Protein AF-A0ABD0R2V0-F1 (afdb_monomer)

Mean predicted aligned error: 8.17 Å

Solvent-accessible surface area (backbone atoms only — not comparable to full-atom values): 4823 Å² total; per-residue (Å²): 132,85,79,82,61,62,85,69,47,92,54,98,59,67,57,70,101,64,91,85,85,87,87,86,76,92,78,77,53,89,87,42,86,58,32,62,59,53,53,51,50,52,59,48,40,56,35,81,63,83,76,71,90,75,70,92,87,73,41,76,83,13,55,38,23,54,74,71,61,96

Sequence (70 aa):
MVKDMSDVSLGPTPIPELTHIMIGLESCSFLEDDFIPFAVLNMMMGGGGSFSAGGPGKGMFTRLYLNVLN

pLDDT: mean 83.41, std 14.39, range [40.78, 97.88]

Radius of gyration: 15.66 Å; Cα contacts (8 Å, |Δi|>4): 43; chains: 1; bounding box: 31×20×42 Å

InterPro domains:
  IPR011249 Metalloenzyme, LuxS/M16 peptidase-like [SSF63411] (12-68)

Foldseek 3Di:
DPPDCQPVDPDPDTDPPDDDDDDDDDDDDPPDPCNVVVVVVCLQQQADDLDDDDDPPNCCVHPCNVPPSD

Secondary structure (DSSP, 8-state):
-----TT---SSSPPPSS-----------TTSTTHHHHHHHHHHH----SS--S-TTSSTTSHHIIIII-

Organism: Cirrhinus mrigala (NCBI:txid683832)

Structure (mmCIF, N/CA/C/O backbone):
data_AF-A0ABD0R2V0-F1
#
_entry.id   AF-A0ABD0R2V0-F1
#
loop_
_atom_site.group_PDB
_atom_site.id
_atom_site.type_symbol
_atom_site.label_atom_id
_atom_site.label_alt_id
_atom_site.label_comp_id
_atom_site.label_asym_id
_atom_site.label_entity_id
_atom_site.label_seq_id
_atom_site.pdbx_PDB_ins_code
_atom_site.Cartn_x
_atom_site.Cartn_y
_atom_site.Cartn_z
_atom_site.occupancy
_a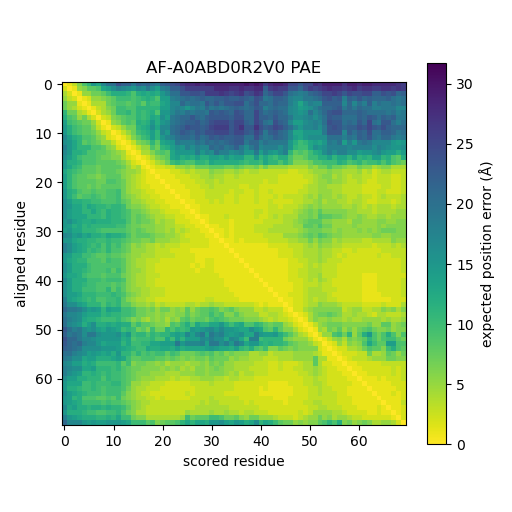tom_site.B_iso_or_equiv
_atom_site.auth_seq_id
_atom_site.auth_comp_id
_atom_site.auth_asym_id
_atom_site.auth_atom_id
_atom_site.pdbx_PDB_model_num
ATOM 1 N N . MET A 1 1 ? -15.875 -10.030 -25.334 1.00 40.78 1 MET A N 1
ATOM 2 C CA . MET A 1 1 ? -15.393 -8.695 -25.742 1.00 40.78 1 MET A CA 1
ATOM 3 C C . MET A 1 1 ? -14.322 -8.308 -24.736 1.00 40.78 1 MET A C 1
ATOM 5 O O . MET A 1 1 ? -14.661 -8.066 -23.586 1.00 40.78 1 MET A O 1
ATOM 9 N N . VAL A 1 2 ? -13.043 -8.431 -25.101 1.00 53.19 2 VAL A N 1
ATOM 10 C CA . VAL A 1 2 ? -11.931 -8.072 -24.205 1.00 53.19 2 VAL A CA 1
ATOM 11 C C . VAL A 1 2 ? -11.962 -6.556 -24.071 1.00 53.19 2 VAL A C 1
ATOM 13 O O . VAL A 1 2 ? -11.887 -5.852 -25.074 1.00 53.19 2 VAL A O 1
ATOM 16 N N . LYS A 1 3 ? -12.208 -6.060 -22.858 1.00 65.69 3 LYS A N 1
ATOM 17 C CA . LYS A 1 3 ? -12.226 -4.627 -22.585 1.00 65.69 3 LYS A CA 1
ATOM 18 C C . LYS A 1 3 ? -10.771 -4.175 -22.537 1.00 65.69 3 LYS A C 1
ATOM 20 O O . LYS A 1 3 ? -10.069 -4.522 -21.596 1.00 65.69 3 LYS A O 1
ATOM 25 N N . ASP A 1 4 ? -10.330 -3.489 -23.584 1.00 63.97 4 ASP A N 1
ATOM 26 C CA . ASP A 1 4 ? -9.008 -2.874 -23.632 1.00 63.97 4 ASP A CA 1
ATOM 27 C C . ASP A 1 4 ? -8.921 -1.809 -22.529 1.00 63.97 4 ASP A C 1
ATOM 29 O O . ASP A 1 4 ? -9.784 -0.933 -22.427 1.00 63.97 4 ASP A O 1
ATOM 33 N N . MET A 1 5 ? -7.940 -1.968 -21.640 1.00 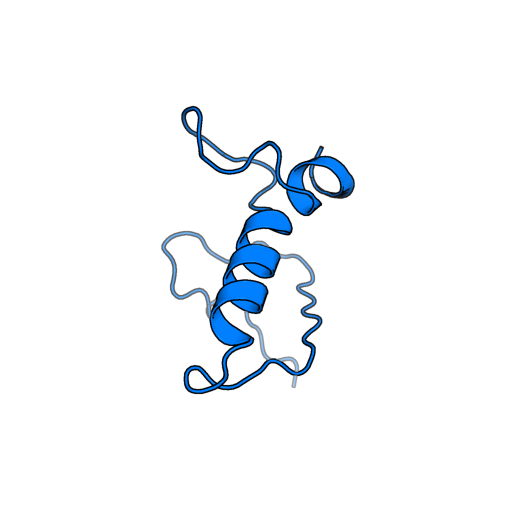63.12 5 MET A N 1
ATOM 34 C CA . MET A 1 5 ? -7.737 -1.112 -20.470 1.00 63.12 5 MET A CA 1
ATOM 35 C C . MET A 1 5 ? -6.519 -0.187 -20.614 1.00 63.12 5 MET A C 1
ATOM 37 O O . MET A 1 5 ? -6.211 0.549 -19.675 1.00 63.12 5 MET A O 1
ATOM 41 N N . SER A 1 6 ? -5.849 -0.203 -21.772 1.00 61.28 6 SER A N 1
ATOM 42 C CA . SER A 1 6 ? -4.658 0.613 -22.052 1.00 61.28 6 SER A CA 1
ATOM 43 C C . SER A 1 6 ? -4.907 2.123 -21.894 1.00 61.28 6 SER A C 1
ATOM 45 O O . SER A 1 6 ? -4.072 2.825 -21.324 1.00 61.28 6 SER A O 1
ATOM 47 N N . ASP A 1 7 ? -6.100 2.596 -22.269 1.00 60.12 7 ASP A N 1
ATOM 48 C CA . ASP A 1 7 ? -6.505 4.012 -22.210 1.00 60.12 7 ASP A CA 1
ATOM 49 C C . ASP A 1 7 ? -7.208 4.430 -20.900 1.00 60.12 7 ASP A C 1
ATOM 51 O O . ASP A 1 7 ? -7.687 5.556 -20.772 1.00 60.12 7 ASP A O 1
ATOM 55 N N . VAL A 1 8 ? -7.297 3.551 -19.893 1.00 66.94 8 VAL A N 1
ATOM 56 C CA . VAL A 1 8 ? -8.063 3.818 -18.650 1.00 66.94 8 VAL A CA 1
ATOM 57 C C . VAL A 1 8 ? -7.177 4.401 -17.536 1.00 66.94 8 VAL A C 1
ATOM 59 O O . VAL A 1 8 ? -7.624 4.586 -16.403 1.00 66.94 8 VAL A O 1
ATOM 62 N N . SER A 1 9 ? -5.910 4.709 -17.831 1.00 60.91 9 SER A N 1
ATOM 63 C CA . SER A 1 9 ? -5.012 5.337 -16.858 1.00 60.91 9 SER A CA 1
ATOM 64 C C . SER A 1 9 ? -5.459 6.769 -16.553 1.00 60.91 9 SER A C 1
ATOM 66 O O . SER A 1 9 ? -5.396 7.648 -17.406 1.00 60.91 9 SER A O 1
ATOM 68 N N . LEU A 1 10 ? -5.876 7.024 -15.310 1.00 59.72 10 LEU A N 1
ATOM 69 C CA . LEU A 1 10 ? -6.221 8.366 -14.816 1.00 59.72 10 LEU A CA 1
ATOM 70 C C . LEU A 1 10 ? -4.978 9.216 -14.470 1.00 59.72 10 LEU A C 1
ATOM 72 O O . LEU A 1 10 ? -5.114 10.363 -14.047 1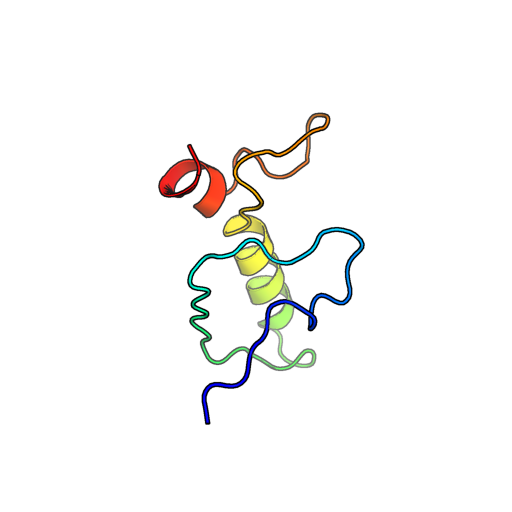.00 59.72 10 LEU A O 1
ATOM 76 N N . GLY A 1 11 ? -3.773 8.651 -14.603 1.00 63.09 11 GLY A N 1
ATOM 77 C CA . GLY A 1 11 ? -2.501 9.301 -14.285 1.00 63.09 11 GLY A CA 1
ATOM 78 C C . GLY A 1 11 ? -1.713 9.735 -15.529 1.00 63.09 11 GLY A C 1
ATOM 79 O O . GLY A 1 11 ? -1.988 9.273 -16.632 1.00 63.09 11 GLY A O 1
ATOM 80 N N . PRO A 1 12 ? -0.681 10.586 -15.366 1.00 59.53 12 PRO A N 1
ATOM 81 C CA . PRO A 1 12 ? 0.148 11.066 -16.478 1.00 59.53 12 PRO A CA 1
ATOM 82 C C . PRO A 1 12 ? 0.982 9.958 -17.141 1.00 59.53 12 PRO A C 1
ATOM 84 O O . PRO A 1 12 ? 1.500 10.151 -18.237 1.00 59.53 12 PRO A O 1
ATOM 87 N N . THR A 1 13 ? 1.138 8.808 -16.482 1.00 61.59 13 THR A N 1
ATOM 88 C CA . THR A 1 13 ? 1.832 7.639 -17.020 1.00 61.59 13 THR A CA 1
ATOM 89 C C . THR A 1 13 ? 0.808 6.609 -17.496 1.00 61.59 13 THR A C 1
ATOM 91 O O . THR A 1 13 ? 0.010 6.143 -16.672 1.00 61.59 13 THR A O 1
ATOM 94 N N . PRO A 1 14 ? 0.806 6.229 -18.786 1.00 63.75 14 PRO A N 1
ATOM 95 C CA . PRO A 1 14 ? -0.041 5.143 -19.256 1.00 63.75 14 PRO A CA 1
ATOM 96 C C . PRO A 1 14 ? 0.314 3.851 -18.518 1.00 63.75 14 PRO A C 1
ATOM 98 O O . PRO A 1 14 ? 1.462 3.637 -18.113 1.00 63.75 14 PRO A O 1
ATOM 101 N N . ILE A 1 15 ? -0.690 3.004 -18.311 1.00 67.31 15 ILE A N 1
ATOM 102 C CA . ILE A 1 15 ? -0.474 1.689 -17.718 1.00 67.31 15 ILE A CA 1
ATOM 103 C C . ILE A 1 15 ? 0.386 0.890 -18.713 1.00 67.31 15 ILE A C 1
ATOM 105 O O . ILE A 1 15 ? 0.003 0.791 -19.879 1.00 67.31 15 ILE A O 1
ATOM 109 N N . PRO A 1 16 ? 1.548 0.346 -18.304 1.00 69.75 16 PRO A N 1
ATOM 110 C CA . PRO A 1 16 ? 2.373 -0.443 -19.209 1.00 69.75 16 PRO A CA 1
ATOM 111 C C . PRO A 1 16 ? 1.600 -1.678 -19.682 1.00 69.75 16 PRO A C 1
ATOM 113 O O . PRO A 1 16 ? 0.768 -2.211 -18.939 1.00 69.75 16 PRO A O 1
ATOM 116 N N . GLU A 1 17 ? 1.901 -2.137 -20.900 1.00 78.94 17 GLU A N 1
ATOM 117 C CA . GLU A 1 17 ? 1.310 -3.328 -21.525 1.00 78.94 17 GLU A CA 1
ATOM 118 C C . GLU A 1 17 ? 1.768 -4.609 -20.798 1.00 78.94 17 GLU A C 1
ATOM 120 O O . GLU A 1 17 ? 2.607 -5.379 -21.258 1.00 78.94 17 GLU A O 1
ATOM 125 N N . LEU A 1 18 ? 1.248 -4.790 -19.588 1.00 82.69 18 LEU A N 1
ATOM 126 C CA . LEU A 1 18 ? 1.519 -5.876 -18.658 1.00 82.69 18 LEU A CA 1
ATOM 127 C C . LEU A 1 18 ? 0.188 -6.438 -18.154 1.00 82.69 18 LEU A C 1
ATOM 129 O O . LEU A 1 18 ? -0.853 -5.785 -18.216 1.00 82.69 18 LEU A O 1
ATOM 133 N N . THR A 1 19 ? 0.220 -7.659 -17.622 1.00 85.88 19 THR A N 1
ATOM 134 C CA . THR A 1 19 ? -0.939 -8.212 -16.913 1.00 85.88 19 THR A CA 1
ATOM 135 C C . THR A 1 19 ? -0.997 -7.634 -15.503 1.00 85.88 19 THR A C 1
ATOM 137 O O . THR A 1 19 ? -0.028 -7.730 -14.753 1.00 85.88 19 THR A O 1
ATOM 140 N N . HIS A 1 20 ? -2.147 -7.073 -15.134 1.00 84.06 20 HIS A N 1
ATOM 141 C CA . HIS A 1 20 ? -2.382 -6.479 -13.818 1.00 84.06 20 HIS A CA 1
ATOM 142 C C . HIS A 1 20 ? -3.279 -7.396 -12.992 1.00 84.06 20 HIS A C 1
ATOM 144 O O . HIS A 1 20 ? -4.363 -7.772 -13.436 1.00 84.06 20 HIS A O 1
ATOM 150 N N . ILE A 1 21 ? -2.826 -7.764 -11.794 1.00 90.12 21 ILE A N 1
ATOM 151 C CA . ILE A 1 21 ? -3.561 -8.629 -10.864 1.00 90.12 21 ILE A CA 1
ATOM 152 C C . ILE A 1 21 ? -3.707 -7.885 -9.538 1.00 90.12 21 ILE A C 1
ATOM 154 O O . ILE A 1 21 ? -2.745 -7.303 -9.043 1.00 90.12 21 ILE A O 1
ATOM 158 N N . MET A 1 22 ? -4.904 -7.933 -8.954 1.00 91.50 22 MET A N 1
ATOM 159 C CA . MET A 1 22 ? -5.185 -7.393 -7.626 1.00 91.50 22 MET A CA 1
ATOM 160 C C . MET A 1 22 ? -5.784 -8.485 -6.745 1.00 91.50 22 MET A C 1
ATOM 162 O O . MET A 1 22 ? -6.701 -9.191 -7.160 1.00 91.50 22 MET A O 1
ATOM 166 N N . ILE A 1 23 ? -5.272 -8.597 -5.521 1.00 93.62 23 ILE A N 1
ATOM 167 C CA . ILE A 1 23 ? -5.808 -9.476 -4.482 1.00 93.62 23 ILE A CA 1
ATOM 168 C C . ILE A 1 23 ? -6.237 -8.579 -3.323 1.00 93.62 23 ILE A C 1
ATOM 170 O O . ILE A 1 23 ? -5.415 -7.850 -2.772 1.00 93.62 23 ILE A O 1
ATOM 174 N N . GLY A 1 24 ? -7.525 -8.614 -2.987 1.00 94.88 24 GLY A N 1
ATOM 175 C CA . GLY A 1 24 ? -8.109 -7.871 -1.872 1.00 94.88 24 GLY A CA 1
ATOM 176 C C . GLY A 1 24 ? -8.639 -8.814 -0.795 1.00 94.88 24 GLY A C 1
ATOM 177 O O . GLY A 1 24 ? -9.092 -9.915 -1.104 1.00 94.88 24 GLY A O 1
ATOM 178 N N . LEU A 1 25 ? -8.583 -8.366 0.458 1.00 95.69 25 LEU A N 1
ATOM 179 C CA . LEU A 1 25 ? -9.168 -9.029 1.625 1.00 95.69 25 LEU A CA 1
ATOM 180 C C . LEU A 1 25 ? -10.150 -8.067 2.308 1.00 95.69 25 LEU A C 1
ATOM 182 O O . LEU A 1 25 ? -10.095 -6.860 2.071 1.00 95.69 25 LEU A O 1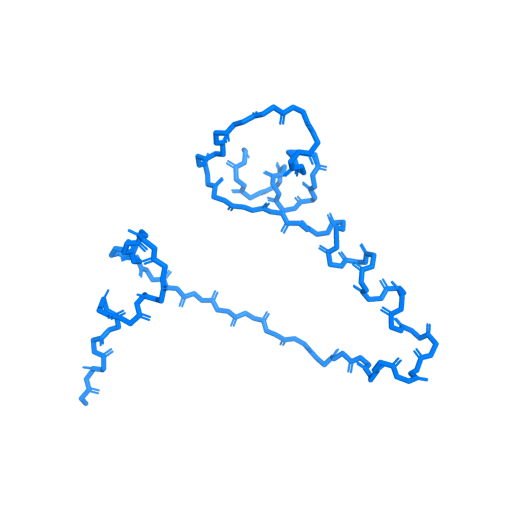
ATOM 186 N N . GLU A 1 26 ? -11.042 -8.595 3.145 1.00 96.12 26 GLU A N 1
ATOM 187 C CA . GLU A 1 26 ? -11.931 -7.772 3.969 1.00 96.12 26 GLU A CA 1
ATOM 188 C C . GLU A 1 26 ? -11.116 -6.919 4.956 1.00 96.12 26 GLU A C 1
ATOM 190 O O . GLU A 1 26 ? -10.186 -7.409 5.600 1.00 96.12 26 GLU A O 1
ATOM 195 N N . SER A 1 27 ? -11.470 -5.638 5.066 1.00 94.00 27 SER A N 1
ATOM 196 C CA . SER A 1 27 ? -10.931 -4.705 6.060 1.00 94.00 27 SER A CA 1
ATOM 197 C C . SER A 1 27 ? -12.020 -4.267 7.039 1.00 94.00 27 SER A C 1
ATOM 199 O O . SER A 1 27 ? -13.204 -4.507 6.814 1.00 94.00 27 SER A O 1
ATOM 201 N N . CYS A 1 28 ? -11.639 -3.546 8.093 1.00 95.94 28 CYS A N 1
ATOM 202 C CA . CYS A 1 28 ? -12.596 -2.923 9.004 1.00 95.94 28 CYS A CA 1
ATOM 203 C C . CYS A 1 28 ? -13.127 -1.573 8.476 1.00 95.94 28 CYS A C 1
ATOM 205 O O . CYS A 1 28 ? -12.575 -0.976 7.544 1.00 95.94 28 CYS A O 1
ATOM 207 N N . SER A 1 29 ? -14.198 -1.075 9.102 1.00 96.38 29 SER A N 1
ATOM 208 C CA . SER A 1 29 ? -14.687 0.295 8.909 1.00 96.38 29 SER A CA 1
ATOM 209 C C . SER A 1 29 ? -13.769 1.310 9.605 1.00 96.38 29 SER A C 1
ATOM 211 O O . SER A 1 29 ? -13.044 0.971 10.536 1.00 96.38 29 SER A O 1
ATOM 213 N N . PHE A 1 30 ? -13.828 2.579 9.191 1.00 95.00 30 PHE A N 1
ATOM 214 C CA . PHE A 1 30 ? -13.076 3.680 9.813 1.00 95.00 30 PHE A CA 1
ATOM 215 C C . PHE A 1 30 ? -13.561 4.045 11.226 1.00 95.00 30 PHE A C 1
ATOM 217 O O . PHE A 1 30 ? -12.917 4.838 11.906 1.00 95.00 30 PHE A O 1
ATOM 224 N N . LEU A 1 31 ? -14.715 3.511 11.636 1.00 97.19 31 LEU A N 1
ATOM 225 C CA . LEU A 1 31 ? -15.278 3.679 12.978 1.00 97.19 31 LEU A CA 1
ATOM 226 C C . LEU A 1 31 ? -14.816 2.595 13.961 1.00 97.19 31 LEU A C 1
ATOM 228 O O . LEU A 1 31 ? -15.064 2.734 15.152 1.00 97.19 31 LEU A O 1
ATOM 232 N N . GLU A 1 32 ? -14.187 1.528 13.465 1.00 97.56 32 GLU A N 1
ATOM 233 C CA . GLU A 1 32 ? -13.695 0.423 14.288 1.00 97.56 32 GLU A CA 1
ATOM 234 C C . GLU A 1 32 ? -12.290 0.734 14.816 1.00 97.56 32 GLU A C 1
ATOM 236 O O . GLU A 1 32 ? -11.476 1.358 14.126 1.00 97.56 32 GLU A O 1
ATOM 241 N N . ASP A 1 33 ? -11.972 0.231 16.009 1.00 97.38 33 ASP A N 1
ATOM 242 C CA . ASP A 1 33 ? -10.670 0.444 16.660 1.00 97.38 33 ASP A CA 1
ATOM 243 C C . ASP A 1 33 ? -9.491 -0.115 15.834 1.00 97.38 33 ASP A C 1
ATOM 245 O O . ASP A 1 33 ? -8.369 0.397 15.897 1.00 97.38 33 ASP A O 1
ATOM 249 N N . ASP A 1 34 ? -9.755 -1.119 14.992 1.00 97.69 34 ASP A N 1
ATOM 250 C CA . ASP A 1 34 ? -8.760 -1.765 14.130 1.00 97.69 34 ASP A CA 1
ATOM 251 C C . ASP A 1 34 ? -8.347 -0.926 12.909 1.00 97.69 34 ASP A C 1
ATOM 253 O O . ASP A 1 34 ? -7.381 -1.271 12.219 1.00 97.69 34 ASP A O 1
ATOM 257 N N . PHE A 1 35 ? -8.998 0.212 12.647 1.00 97.69 35 PHE A N 1
ATOM 258 C CA . PHE A 1 35 ? -8.694 1.038 11.475 1.00 97.69 35 PHE A CA 1
ATOM 259 C C . PHE A 1 35 ? -7.240 1.524 11.449 1.00 97.69 35 PHE A C 1
ATOM 261 O O . PHE A 1 35 ? -6.559 1.441 10.421 1.00 97.69 35 PHE A O 1
ATOM 268 N N . ILE A 1 36 ? -6.736 1.994 12.592 1.00 97.88 36 ILE A N 1
ATOM 269 C CA . ILE A 1 36 ? -5.351 2.462 12.707 1.00 97.88 36 ILE A CA 1
ATOM 270 C C . ILE A 1 36 ? -4.358 1.300 12.514 1.00 97.88 36 ILE A C 1
ATOM 272 O O . ILE A 1 36 ? -3.438 1.453 11.703 1.00 97.88 36 ILE A O 1
ATOM 276 N N . PRO A 1 37 ? -4.536 0.125 13.153 1.00 97.75 37 PRO A N 1
ATOM 277 C CA . PRO A 1 37 ? -3.771 -1.077 12.824 1.00 97.75 37 PRO A CA 1
ATOM 278 C C . PRO A 1 37 ? -3.746 -1.433 11.330 1.00 97.75 37 PRO A C 1
ATOM 280 O O . PRO A 1 37 ? -2.663 -1.671 10.789 1.00 97.75 37 PRO A O 1
ATOM 283 N N . PHE A 1 38 ? -4.890 -1.416 10.635 1.00 97.56 38 PHE A N 1
ATOM 284 C CA . PHE A 1 38 ? -4.945 -1.682 9.190 1.00 97.56 38 PHE A CA 1
ATOM 285 C C . PHE A 1 38 ? -4.157 -0.648 8.371 1.00 97.56 38 PHE A C 1
ATOM 287 O O . PHE A 1 38 ? -3.441 -1.017 7.435 1.00 97.56 38 PHE A O 1
ATOM 294 N N . ALA A 1 39 ? -4.220 0.635 8.737 1.00 96.38 39 ALA A N 1
ATOM 295 C CA . ALA A 1 39 ? -3.442 1.684 8.077 1.00 96.38 39 ALA A CA 1
ATOM 296 C C . ALA A 1 39 ? -1.927 1.484 8.264 1.00 96.38 39 ALA A C 1
ATOM 298 O O . ALA A 1 39 ? -1.154 1.626 7.310 1.00 96.38 39 ALA A O 1
ATOM 299 N N . VAL A 1 40 ? -1.496 1.095 9.468 1.00 97.06 40 VAL A N 1
ATOM 300 C CA . VAL A 1 40 ? -0.088 0.772 9.753 1.00 97.06 40 VAL A CA 1
ATOM 301 C C . VAL A 1 40 ? 0.350 -0.475 8.985 1.00 97.06 40 VAL A C 1
ATOM 303 O O . VAL A 1 40 ? 1.432 -0.474 8.398 1.00 97.06 40 VAL A O 1
ATOM 306 N N . LEU A 1 41 ? -0.489 -1.514 8.920 1.00 96.69 41 LEU A N 1
ATOM 307 C CA . LEU A 1 41 ? -0.222 -2.706 8.112 1.00 96.69 41 LEU A CA 1
ATOM 308 C C . LEU A 1 41 ? -0.015 -2.341 6.635 1.00 96.69 41 LEU A C 1
ATOM 310 O O . LEU A 1 41 ? 0.979 -2.762 6.044 1.00 96.69 41 LEU A O 1
ATOM 314 N N . ASN A 1 42 ? -0.891 -1.511 6.062 1.00 95.25 42 ASN A N 1
ATOM 315 C CA . ASN A 1 42 ? -0.758 -1.026 4.688 1.00 95.25 42 ASN A CA 1
ATOM 316 C C . ASN A 1 42 ? 0.567 -0.265 4.470 1.00 95.25 42 ASN A C 1
ATOM 318 O O . ASN A 1 42 ? 1.271 -0.514 3.491 1.00 95.25 42 ASN A O 1
ATOM 322 N N . MET A 1 43 ? 0.960 0.594 5.420 1.00 94.75 43 MET A N 1
ATOM 323 C CA . MET A 1 43 ? 2.237 1.322 5.380 1.00 94.75 43 MET A CA 1
ATOM 324 C C . MET A 1 43 ? 3.453 0.378 5.447 1.00 94.75 43 MET A C 1
ATOM 326 O O . MET A 1 43 ? 4.437 0.583 4.736 1.00 94.75 43 MET A O 1
ATOM 330 N N . MET A 1 44 ? 3.401 -0.663 6.287 1.00 96.38 44 MET A N 1
ATOM 331 C CA . MET A 1 44 ? 4.484 -1.647 6.429 1.00 96.38 44 MET A CA 1
ATOM 332 C C . MET A 1 44 ? 4.616 -2.565 5.208 1.00 96.38 44 MET A C 1
ATOM 334 O O . MET A 1 44 ? 5.740 -2.915 4.824 1.00 96.38 44 MET A O 1
ATOM 338 N N . MET A 1 45 ? 3.488 -2.964 4.608 1.00 96.00 45 MET A N 1
ATOM 339 C CA . MET A 1 45 ? 3.483 -3.721 3.355 1.00 96.00 45 MET A CA 1
ATOM 340 C C . MET A 1 45 ? 4.104 -2.886 2.235 1.00 96.00 45 MET A C 1
ATOM 342 O O . MET A 1 45 ? 5.053 -3.354 1.601 1.00 96.00 45 MET A O 1
ATOM 346 N N . GLY A 1 46 ? 3.653 -1.638 2.072 1.00 92.44 46 GLY A N 1
ATOM 347 C CA . GLY A 1 46 ? 4.239 -0.667 1.152 1.00 92.44 46 GLY A CA 1
ATOM 348 C C . GLY A 1 46 ? 4.391 -1.203 -0.274 1.00 92.44 46 GLY A C 1
ATOM 349 O O . GLY A 1 46 ? 3.451 -1.750 -0.841 1.00 92.44 46 GLY A O 1
ATOM 350 N N . GLY A 1 47 ? 5.580 -1.045 -0.855 1.00 87.25 47 GLY A N 1
ATOM 351 C CA . GLY A 1 47 ? 5.861 -1.357 -2.260 1.00 87.25 47 GLY A CA 1
ATOM 352 C C . GLY A 1 47 ? 6.024 -0.102 -3.120 1.00 87.25 47 GLY A C 1
ATOM 353 O O . GLY A 1 47 ? 6.367 0.968 -2.618 1.00 87.25 47 GLY A O 1
ATOM 354 N N . GLY A 1 48 ? 5.831 -0.238 -4.432 1.00 85.56 48 GLY A N 1
ATOM 355 C CA . GLY A 1 48 ? 5.988 0.856 -5.391 1.00 85.56 48 GLY A CA 1
ATOM 356 C C . GLY A 1 48 ? 6.281 0.358 -6.804 1.00 85.56 48 GLY A C 1
ATOM 357 O O . GLY A 1 48 ? 6.095 -0.814 -7.112 1.00 85.56 48 GLY A O 1
ATOM 358 N N . GLY A 1 49 ? 6.748 1.253 -7.673 1.00 80.44 49 GLY A N 1
ATOM 359 C CA . GLY A 1 49 ? 7.314 0.855 -8.962 1.00 80.44 49 GLY A CA 1
ATOM 360 C C . GLY A 1 49 ? 8.750 0.348 -8.806 1.00 80.44 49 GLY A C 1
ATOM 361 O O . GLY A 1 49 ? 9.481 0.839 -7.945 1.00 80.44 49 GLY A O 1
ATOM 362 N N . SER A 1 50 ? 9.178 -0.577 -9.675 1.00 72.81 50 SER A N 1
ATOM 363 C CA . SER A 1 50 ? 10.571 -1.064 -9.737 1.00 72.81 50 SER A CA 1
ATOM 364 C C . SER A 1 50 ? 11.582 0.063 -9.980 1.00 72.81 50 SER A C 1
ATOM 366 O O . SER A 1 50 ? 12.725 -0.015 -9.547 1.00 72.81 50 SER A O 1
ATOM 368 N N . PHE A 1 51 ? 11.148 1.142 -10.635 1.00 70.56 51 PHE A N 1
ATOM 369 C CA . PHE A 1 51 ? 11.900 2.386 -10.733 1.00 70.56 51 PHE A CA 1
ATOM 370 C C . PHE A 1 51 ? 11.271 3.429 -9.812 1.00 70.56 51 PHE A C 1
ATOM 372 O O . PHE A 1 51 ? 10.282 4.072 -10.160 1.00 70.56 51 PHE A O 1
ATOM 379 N N . SER A 1 52 ? 11.855 3.609 -8.629 1.00 60.84 52 SER A N 1
ATOM 380 C CA . SER 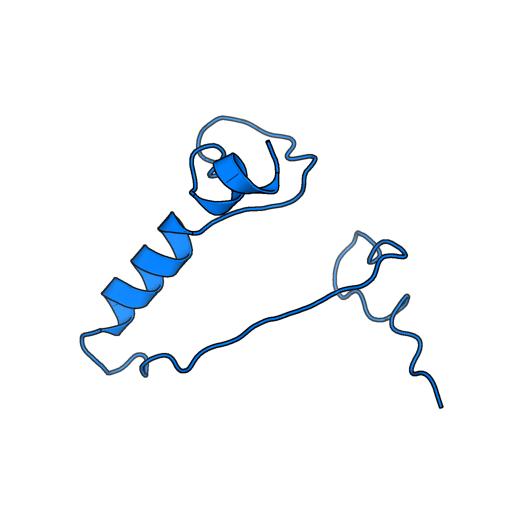A 1 52 ? 11.477 4.683 -7.711 1.00 60.84 52 SER A CA 1
ATOM 381 C C . SER A 1 52 ? 12.545 5.776 -7.731 1.00 60.84 52 SER A C 1
ATOM 383 O O . SER A 1 52 ? 13.612 5.637 -7.138 1.00 60.84 52 SER A O 1
ATOM 385 N N . ALA A 1 53 ? 12.276 6.878 -8.438 1.00 75.38 53 ALA A N 1
ATOM 386 C CA . ALA A 1 53 ? 13.145 8.052 -8.434 1.00 75.38 53 ALA A CA 1
ATOM 387 C C . ALA A 1 53 ? 12.820 8.952 -7.228 1.00 75.38 53 ALA A C 1
ATOM 389 O O . ALA A 1 53 ? 11.717 9.494 -7.116 1.00 75.38 53 ALA A O 1
ATOM 390 N N . GLY A 1 54 ? 13.774 9.138 -6.312 1.00 77.62 54 GLY A N 1
ATOM 391 C CA . GLY A 1 54 ? 13.755 10.196 -5.295 1.00 77.62 54 GLY A CA 1
ATOM 392 C C . GLY A 1 54 ? 14.526 9.877 -4.015 1.00 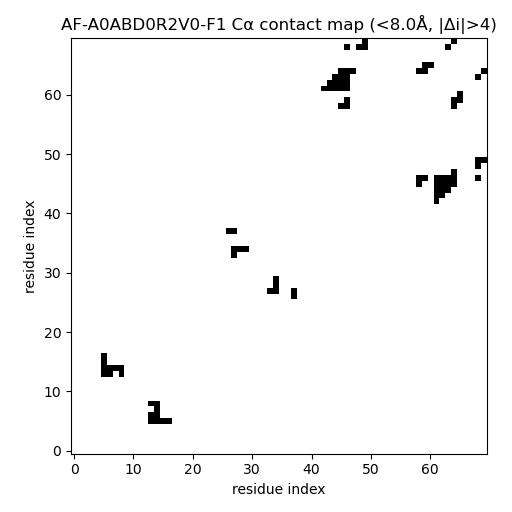77.62 54 GLY A C 1
ATOM 393 O O . GLY A 1 54 ? 15.209 8.866 -3.932 1.00 77.62 54 GLY A O 1
ATOM 394 N N . GLY A 1 55 ? 14.447 10.790 -3.041 1.00 81.88 55 GLY A N 1
ATOM 395 C CA . GLY A 1 55 ? 15.264 10.749 -1.825 1.00 81.88 55 GLY A CA 1
ATOM 396 C C . GLY A 1 55 ? 14.797 9.766 -0.737 1.00 81.88 55 GLY A C 1
ATOM 397 O O . GLY A 1 55 ? 13.806 9.052 -0.916 1.00 81.88 55 GLY A O 1
ATOM 398 N N . PRO A 1 56 ? 15.499 9.747 0.412 1.00 87.88 56 PRO A N 1
ATOM 399 C CA . PRO A 1 56 ? 15.155 8.919 1.569 1.00 87.88 56 PRO A CA 1
ATOM 400 C C . PRO A 1 56 ? 13.711 9.133 2.050 1.00 87.88 56 PRO A C 1
ATOM 402 O O . PRO A 1 56 ? 13.173 10.232 1.951 1.00 87.88 56 PRO A O 1
ATOM 405 N N . GLY A 1 57 ? 13.092 8.084 2.602 1.00 86.38 57 GLY A N 1
ATOM 406 C CA . GLY A 1 57 ? 11.737 8.143 3.177 1.00 86.38 57 GLY A CA 1
ATOM 407 C C . GLY A 1 57 ? 10.607 7.658 2.261 1.00 86.38 57 GLY A C 1
ATOM 408 O O . GLY A 1 57 ? 9.468 7.569 2.702 1.00 86.38 57 GLY A O 1
ATOM 409 N N . LYS A 1 58 ? 10.902 7.258 1.018 1.00 89.00 58 LYS A N 1
ATOM 410 C CA . LYS A 1 58 ? 9.900 6.750 0.057 1.00 89.00 58 LYS A CA 1
ATOM 411 C C . LYS A 1 58 ? 9.461 5.293 0.265 1.00 89.00 58 LYS A C 1
ATOM 413 O O . LYS A 1 58 ? 8.794 4.735 -0.595 1.00 89.00 58 LYS A O 1
ATOM 418 N N . GLY A 1 59 ? 9.853 4.658 1.370 1.00 88.94 59 GLY A N 1
ATOM 419 C CA . GLY A 1 59 ? 9.447 3.280 1.666 1.00 88.94 59 GLY A CA 1
ATOM 420 C C . GLY A 1 59 ? 10.273 2.186 0.976 1.00 88.94 59 GLY A C 1
ATOM 421 O O . GLY A 1 59 ? 9.793 1.064 0.855 1.00 88.94 59 GLY A O 1
ATOM 422 N N . MET A 1 60 ? 11.528 2.458 0.589 1.00 89.50 60 MET A N 1
ATOM 423 C CA . MET A 1 60 ? 12.427 1.444 -0.007 1.00 89.50 60 MET A CA 1
ATOM 424 C C . MET A 1 60 ? 12.748 0.259 0.929 1.00 89.50 60 MET A C 1
ATOM 426 O O . MET A 1 60 ? 13.222 -0.774 0.477 1.00 89.50 60 MET A O 1
ATOM 430 N N . PHE A 1 61 ? 12.466 0.384 2.229 1.00 91.19 61 PHE A N 1
ATOM 431 C CA . PHE A 1 61 ? 12.635 -0.686 3.223 1.00 91.19 61 PHE A CA 1
ATOM 432 C C . PHE A 1 61 ? 11.320 -1.384 3.604 1.00 91.19 61 PHE A C 1
ATOM 434 O O . PHE A 1 61 ? 11.277 -2.146 4.568 1.00 91.19 61 PHE A O 1
ATOM 441 N N . THR A 1 62 ? 10.227 -1.109 2.888 1.00 94.56 62 THR A N 1
ATOM 442 C CA . THR A 1 62 ? 8.942 -1.784 3.123 1.00 94.56 62 THR A CA 1
ATOM 443 C C . THR A 1 62 ? 8.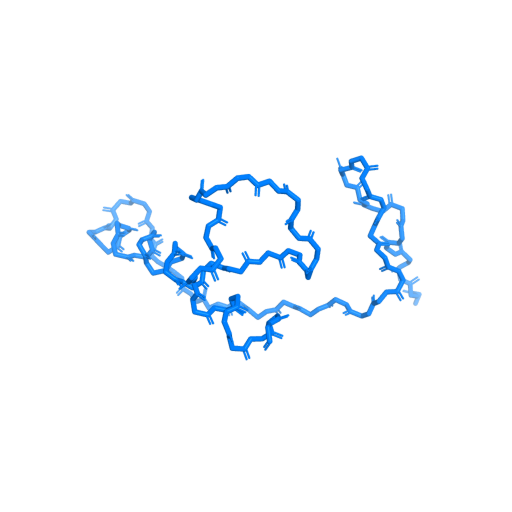993 -3.240 2.665 1.00 94.56 62 THR A C 1
ATOM 445 O O . THR A 1 62 ? 9.825 -3.625 1.836 1.00 94.56 62 THR A O 1
ATOM 448 N N . ARG A 1 63 ? 8.109 -4.077 3.222 1.00 95.25 63 ARG A N 1
ATOM 449 C CA . ARG A 1 63 ? 8.146 -5.532 3.008 1.00 95.25 63 ARG A CA 1
ATOM 450 C C . ARG A 1 63 ? 8.034 -5.912 1.532 1.00 95.25 63 ARG A C 1
ATOM 452 O O . ARG A 1 63 ? 8.815 -6.750 1.087 1.00 95.25 63 ARG A O 1
ATOM 459 N N . LEU A 1 64 ? 7.102 -5.319 0.786 1.00 94.00 64 LEU A N 1
ATOM 460 C CA . LEU A 1 64 ? 6.920 -5.645 -0.630 1.00 94.00 64 LEU A CA 1
ATOM 461 C C . LEU A 1 64 ? 8.050 -5.084 -1.499 1.00 94.00 64 LEU A C 1
ATOM 463 O 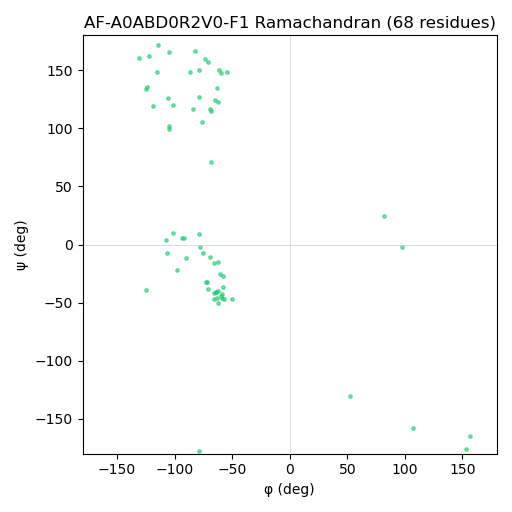O . LEU A 1 64 ? 8.455 -5.743 -2.451 1.00 94.00 64 LEU A O 1
ATOM 467 N N . TYR A 1 65 ? 8.627 -3.931 -1.145 1.00 92.06 65 TYR A N 1
ATOM 468 C CA . TYR A 1 65 ? 9.774 -3.402 -1.886 1.00 92.06 65 TYR A CA 1
ATOM 469 C C . TYR A 1 65 ? 10.986 -4.340 -1.785 1.00 92.06 65 TYR A C 1
ATOM 471 O O . TYR A 1 65 ? 11.579 -4.685 -2.800 1.00 92.06 65 TYR A O 1
ATOM 479 N N . LEU A 1 66 ? 11.304 -4.819 -0.578 1.00 92.25 66 LEU A N 1
ATOM 480 C CA . LEU A 1 66 ? 12.474 -5.674 -0.353 1.00 92.25 66 LEU A CA 1
ATOM 481 C C . LEU A 1 66 ? 12.339 -7.100 -0.900 1.00 92.25 66 LEU A C 1
ATOM 483 O O . LEU A 1 66 ? 13.356 -7.685 -1.244 1.00 92.25 66 LEU A O 1
ATOM 487 N N . ASN A 1 67 ? 11.132 -7.676 -0.916 1.00 94.06 67 ASN A N 1
ATOM 488 C CA . ASN A 1 67 ? 10.944 -9.099 -1.245 1.00 94.06 67 ASN A CA 1
ATOM 489 C C . ASN A 1 67 ? 10.326 -9.352 -2.628 1.00 94.06 67 ASN A C 1
ATOM 491 O O . ASN A 1 67 ? 10.201 -10.508 -3.021 1.00 94.06 67 ASN A O 1
ATOM 495 N N . VAL A 1 68 ? 9.877 -8.307 -3.332 1.00 91.38 68 VAL A N 1
ATOM 496 C CA . VAL A 1 68 ? 9.239 -8.440 -4.655 1.00 91.38 68 VAL A CA 1
ATOM 497 C C . VAL A 1 68 ? 9.931 -7.585 -5.713 1.00 91.38 68 VAL A C 1
ATOM 499 O O . VAL A 1 68 ? 10.059 -8.029 -6.849 1.00 91.38 68 VAL A O 1
ATOM 502 N N . LEU A 1 69 ? 10.356 -6.362 -5.369 1.00 85.19 69 LEU A N 1
ATOM 503 C CA . LEU A 1 69 ? 10.921 -5.413 -6.338 1.00 85.19 69 LEU A CA 1
ATOM 504 C C . LEU A 1 69 ? 12.456 -5.378 -6.366 1.00 85.19 69 LEU A C 1
ATOM 506 O O . LEU A 1 69 ? 13.002 -4.916 -7.367 1.00 85.19 69 LEU A O 1
ATOM 510 N N . ASN A 1 70 ? 13.124 -5.813 -5.290 1.00 73.31 70 ASN A N 1
ATOM 511 C CA . ASN A 1 70 ? 14.585 -5.848 -5.147 1.00 73.31 70 ASN A CA 1
AT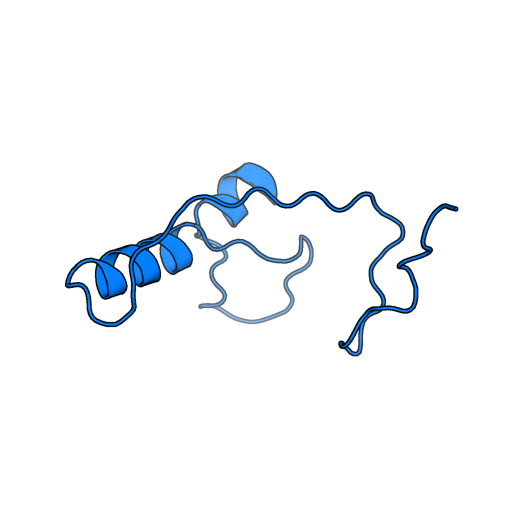OM 512 C C . ASN A 1 70 ? 15.149 -7.259 -5.328 1.00 73.31 70 ASN A C 1
ATOM 514 O O . ASN A 1 70 ? 14.518 -8.205 -4.806 1.00 73.31 70 ASN A O 1
#